Protein AF-E1X2Q4-F1 (afdb_monomer_lite)

Secondary structure (DSSP, 8-state):
-HHHHHHHHHHHTS--HHHHHHHHHHHHHHHHHHHS-SSSHHHHHHHHHHHHHHHHHHHHHHHHHHHHHHHHHHHHHHHHTT-SS-------TT-------S------S----

Radius of gyration: 21.1 Å; chains: 1; bounding box: 44×22×61 Å

Organism: Halobacteriovorax marinus (strain ATCC BAA-682 / DSM 15412 / SJ) (NCBI:txid862908)

Sequence (113 aa):
MASEFLEKYQDGTKVQWHNAALGTIGTSMIISSFFVNSSGSNKKTLLIGGITSIIVNFLMARTFEASNERHLNRAILEYNKRNLPQIEFNQTGLGNKKSNSYKTVYLEKKWSF

Foldseek 3Di:
DLQVLVVLLVVLPPPPVVLVVLLVQLVVLCVVLVVPDDDDPSSVCSPVSSVVSNVVSVVVNVVSNVVSVVSNVVSQVVCQVPDPPRDDDDPDDPDPDPDPDPDPDPDDPDDDD

Structure (mmCIF, N/CA/C/O backbone):
data_AF-E1X2Q4-F1
#
_entry.id   AF-E1X2Q4-F1
#
loop_
_atom_site.group_PDB
_atom_site.id
_atom_site.type_symbol
_atom_site.label_atom_id
_atom_site.label_alt_id
_atom_site.label_comp_id
_atom_site.label_asym_id
_atom_site.label_entity_id
_atom_site.label_seq_id
_atom_site.pdbx_PDB_ins_code
_atom_site.Cartn_x
_atom_site.Cartn_y
_atom_site.Cartn_z
_atom_site.occupancy
_atom_site.B_iso_or_equiv
_atom_site.auth_seq_id
_atom_site.auth_comp_id
_atom_site.auth_asym_id
_atom_site.auth_atom_id
_atom_site.pdbx_PDB_model_num
ATOM 1 N N . MET A 1 1 ? -22.086 -4.030 9.548 1.00 75.12 1 MET A N 1
ATOM 2 C CA . MET A 1 1 ? -21.771 -4.447 10.952 1.00 75.12 1 MET A CA 1
ATOM 3 C C . MET A 1 1 ? -20.256 -4.344 11.186 1.00 75.12 1 MET A C 1
ATOM 5 O O . MET A 1 1 ? -19.549 -4.117 10.215 1.00 75.12 1 MET A O 1
ATOM 9 N N . ALA A 1 2 ? -19.728 -4.464 12.417 1.00 80.56 2 ALA A N 1
ATOM 10 C CA . ALA A 1 2 ? -18.277 -4.340 12.677 1.00 80.56 2 ALA A CA 1
ATOM 11 C C . ALA A 1 2 ? -17.431 -5.353 11.874 1.00 80.56 2 ALA A C 1
ATOM 13 O O . ALA A 1 2 ? -16.422 -4.980 11.277 1.00 80.56 2 ALA A O 1
ATOM 14 N N . SER A 1 3 ? -17.900 -6.601 11.786 1.00 82.94 3 SER A N 1
ATOM 15 C CA . SER A 1 3 ? -17.298 -7.681 10.992 1.00 82.94 3 SER A CA 1
ATOM 16 C C . SER A 1 3 ? -17.161 -7.338 9.507 1.00 82.94 3 SER A C 1
ATOM 18 O O . SER A 1 3 ? -16.109 -7.557 8.927 1.00 82.94 3 SER A O 1
ATOM 20 N N . GLU A 1 4 ? -18.178 -6.718 8.911 1.00 85.06 4 GLU A N 1
ATOM 21 C CA . GLU A 1 4 ? -18.178 -6.319 7.496 1.00 85.06 4 GLU A CA 1
ATOM 22 C C . GLU A 1 4 ? -17.077 -5.294 7.174 1.00 85.06 4 GLU A C 1
ATOM 24 O O . GLU A 1 4 ? -16.434 -5.349 6.127 1.00 85.06 4 GLU A O 1
ATOM 29 N N . PHE A 1 5 ? -16.838 -4.336 8.074 1.00 83.88 5 PHE A N 1
ATOM 30 C CA . PHE A 1 5 ? -15.750 -3.375 7.898 1.00 83.88 5 PHE A CA 1
ATOM 31 C C . PHE A 1 5 ? -14.379 -4.027 8.090 1.00 83.88 5 PHE A C 1
ATOM 33 O O . PHE A 1 5 ? -13.430 -3.651 7.405 1.00 83.88 5 PHE A O 1
ATOM 40 N N . LEU A 1 6 ? -14.276 -5.014 8.981 1.00 83.25 6 LEU A N 1
ATOM 41 C CA . LEU A 1 6 ? -13.040 -5.764 9.165 1.00 83.25 6 LEU A CA 1
ATOM 42 C C . LEU A 1 6 ? -12.730 -6.649 7.956 1.00 83.25 6 LEU A C 1
ATOM 44 O O . LEU A 1 6 ? -11.589 -6.680 7.511 1.00 83.25 6 LEU A O 1
ATOM 48 N N . GLU A 1 7 ? -13.738 -7.300 7.385 1.00 85.62 7 GLU A N 1
ATOM 49 C CA . GLU A 1 7 ? -13.592 -8.108 6.176 1.00 85.62 7 GLU A CA 1
ATOM 50 C C . GLU A 1 7 ? -13.138 -7.248 4.991 1.00 85.62 7 GLU A C 1
ATOM 52 O O . GLU A 1 7 ? -12.191 -7.613 4.302 1.00 85.62 7 GLU A O 1
ATOM 57 N N . LYS A 1 8 ? -13.718 -6.051 4.810 1.00 84.50 8 LYS A N 1
ATOM 58 C CA . LYS A 1 8 ? -13.254 -5.088 3.793 1.00 84.50 8 LYS A CA 1
ATOM 59 C C . LYS A 1 8 ? -11.803 -4.666 4.013 1.00 84.50 8 LYS A C 1
ATOM 61 O O . LYS A 1 8 ? -11.047 -4.587 3.050 1.00 84.50 8 LYS A O 1
ATOM 66 N N . TYR A 1 9 ? -11.406 -4.433 5.267 1.00 83.75 9 TYR A N 1
ATOM 67 C CA . TYR A 1 9 ? -10.011 -4.148 5.597 1.00 83.75 9 TYR A CA 1
ATOM 68 C C . TYR A 1 9 ? -9.089 -5.311 5.212 1.00 83.75 9 TYR A C 1
ATOM 70 O O . TYR A 1 9 ? -8.083 -5.110 4.530 1.00 83.75 9 TYR A O 1
ATOM 78 N N . GLN A 1 10 ? -9.450 -6.529 5.614 1.00 83.38 10 GLN A N 1
ATOM 79 C CA . GLN A 1 10 ? -8.680 -7.736 5.331 1.00 83.38 10 GLN A CA 1
ATOM 80 C C . GLN A 1 10 ? -8.574 -8.007 3.829 1.00 83.38 10 GLN A C 1
ATOM 82 O O . GLN A 1 10 ? -7.488 -8.315 3.339 1.00 83.38 10 GLN A O 1
ATOM 87 N N . ASP A 1 11 ? -9.668 -7.848 3.088 1.00 83.94 11 ASP A N 1
ATOM 88 C CA . ASP A 1 11 ? -9.694 -8.014 1.638 1.00 83.94 11 ASP A CA 1
ATOM 89 C C . ASP A 1 11 ? -8.819 -6.968 0.938 1.00 83.94 11 ASP A C 1
ATOM 91 O O . ASP A 1 11 ? -7.979 -7.316 0.110 1.00 83.94 11 ASP A O 1
ATOM 95 N N . GLY A 1 12 ? -8.892 -5.708 1.375 1.00 76.94 12 GLY A N 1
ATOM 96 C CA . GLY A 1 12 ? -8.023 -4.637 0.891 1.00 76.94 12 GLY A CA 1
ATOM 97 C C . GLY A 1 12 ? -6.535 -4.836 1.215 1.00 76.94 12 GLY A C 1
ATOM 98 O O . GLY A 1 12 ? -5.688 -4.297 0.506 1.00 76.94 12 GLY A O 1
ATOM 99 N N . THR A 1 13 ? -6.199 -5.625 2.246 1.00 73.81 13 THR A N 1
ATOM 100 C CA . THR A 1 13 ? -4.812 -6.014 2.569 1.00 73.81 13 THR A CA 1
ATOM 101 C C . THR A 1 13 ? -4.313 -7.256 1.829 1.00 73.81 13 THR A C 1
ATOM 103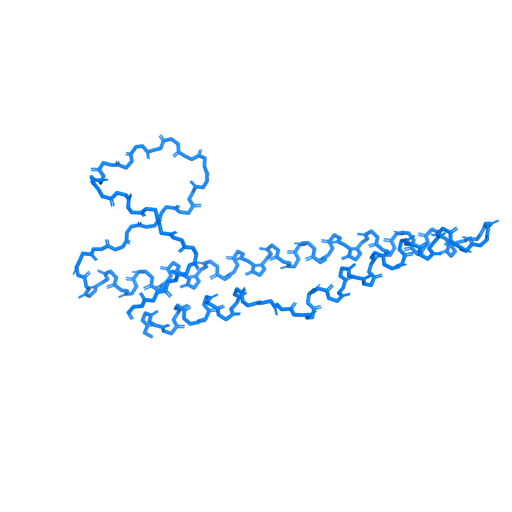 O O . THR A 1 13 ? -3.120 -7.560 1.907 1.00 73.81 13 THR A O 1
ATOM 106 N N . LYS A 1 14 ? -5.177 -7.985 1.109 1.00 77.06 14 LYS A N 1
ATOM 107 C CA . LYS A 1 14 ? -4.724 -9.103 0.272 1.00 77.06 14 LYS A CA 1
ATOM 108 C C . LYS A 1 14 ? -3.838 -8.576 -0.855 1.00 77.06 14 LYS A C 1
ATOM 110 O O . LYS A 1 14 ? -3.989 -7.449 -1.323 1.00 77.06 14 LYS A O 1
ATOM 115 N N . VAL A 1 15 ? -2.900 -9.414 -1.298 1.00 66.25 15 VAL A N 1
ATOM 116 C CA . VAL A 1 15 ? -1.991 -9.083 -2.401 1.00 66.25 15 VAL A CA 1
ATOM 117 C C . VAL A 1 15 ? -2.813 -8.820 -3.664 1.00 66.25 15 VAL A C 1
ATOM 119 O O . VAL A 1 15 ? -3.316 -9.743 -4.302 1.00 66.25 15 VAL A O 1
ATOM 122 N N . GLN A 1 16 ? -2.950 -7.547 -4.028 1.00 68.19 16 GLN A N 1
ATOM 123 C CA . GLN A 1 16 ? -3.597 -7.133 -5.266 1.00 68.19 16 GLN A CA 1
ATOM 124 C C . GLN A 1 16 ? -2.597 -7.278 -6.417 1.00 68.19 16 GLN A C 1
ATOM 126 O O . GLN A 1 16 ? -1.805 -6.379 -6.705 1.00 68.19 16 GLN A O 1
ATOM 131 N N . TRP A 1 17 ? -2.617 -8.443 -7.066 1.00 63.06 17 TRP A N 1
ATOM 132 C CA . TRP A 1 17 ? -1.700 -8.811 -8.152 1.00 63.06 17 TRP A CA 1
ATOM 133 C C . TRP A 1 17 ? -1.675 -7.801 -9.310 1.00 63.06 17 TRP A C 1
ATOM 135 O O . TRP A 1 17 ? -0.632 -7.611 -9.933 1.00 63.06 17 TRP A O 1
ATOM 145 N N . HIS A 1 18 ? -2.780 -7.093 -9.563 1.00 62.22 18 HIS A N 1
ATOM 146 C CA . HIS A 1 18 ? -2.838 -6.049 -10.591 1.00 62.22 18 HIS A CA 1
ATOM 147 C C . HIS A 1 18 ? -1.955 -4.829 -10.270 1.00 62.22 18 HIS A C 1
ATOM 149 O O . HIS A 1 18 ? -1.398 -4.230 -11.186 1.00 62.22 18 HIS A O 1
ATOM 155 N N . ASN A 1 19 ? -1.756 -4.490 -8.990 1.00 62.28 19 ASN A N 1
ATOM 156 C CA . ASN A 1 19 ? -0.846 -3.411 -8.584 1.00 62.28 19 ASN A CA 1
ATOM 157 C C . ASN A 1 19 ? 0.617 -3.879 -8.676 1.00 62.28 19 ASN A C 1
ATOM 159 O O . ASN A 1 19 ? 1.489 -3.150 -9.142 1.00 62.28 19 ASN A O 1
ATOM 163 N N . ALA A 1 20 ? 0.891 -5.142 -8.334 1.00 66.25 20 ALA A N 1
ATOM 164 C CA . ALA A 1 20 ? 2.227 -5.720 -8.492 1.00 66.25 20 ALA A CA 1
ATOM 165 C C . ALA A 1 20 ? 2.689 -5.740 -9.965 1.00 66.25 20 ALA A C 1
ATOM 167 O O . ALA A 1 20 ? 3.854 -5.456 -10.248 1.00 66.25 20 ALA A O 1
ATOM 168 N N . ALA A 1 21 ? 1.768 -5.991 -10.904 1.00 72.00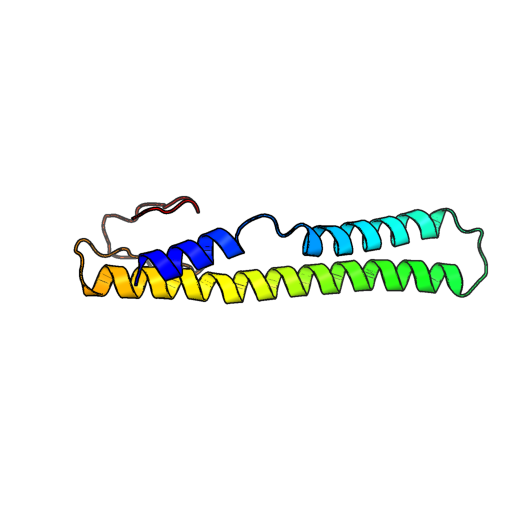 21 ALA A N 1
ATOM 169 C CA . ALA A 1 21 ? 2.066 -6.062 -12.333 1.00 72.00 21 ALA A CA 1
ATOM 170 C C . ALA A 1 21 ? 2.644 -4.752 -12.904 1.00 72.00 21 ALA A C 1
ATOM 172 O O . ALA A 1 21 ? 3.594 -4.797 -13.686 1.00 72.00 21 ALA A O 1
ATOM 173 N N . LEU A 1 22 ? 2.137 -3.583 -12.490 1.00 77.38 22 LEU A N 1
ATOM 174 C CA . LEU A 1 22 ? 2.607 -2.284 -12.996 1.00 77.38 22 LEU A CA 1
ATOM 175 C C . LEU A 1 22 ? 4.059 -1.990 -12.574 1.00 77.38 22 LEU A C 1
ATOM 177 O O . LEU A 1 22 ? 4.861 -1.480 -13.363 1.00 77.38 22 LEU A O 1
ATOM 181 N N . GLY A 1 23 ? 4.407 -2.365 -11.338 1.00 76.38 23 GLY A N 1
ATOM 182 C CA . GLY A 1 23 ? 5.770 -2.287 -10.817 1.00 76.38 23 GLY A CA 1
ATOM 183 C C . GLY A 1 23 ? 6.728 -3.196 -11.586 1.00 76.38 23 GLY A C 1
ATOM 184 O O . GLY A 1 23 ? 7.775 -2.735 -12.035 1.00 76.38 23 GLY A O 1
ATOM 185 N N . THR A 1 24 ? 6.343 -4.455 -11.822 1.00 82.94 24 THR A N 1
ATOM 186 C CA . THR A 1 24 ? 7.148 -5.411 -12.601 1.00 82.94 24 THR A CA 1
ATOM 187 C C . THR A 1 24 ? 7.359 -4.946 -14.042 1.00 82.94 24 THR A C 1
ATOM 189 O O . THR A 1 24 ? 8.481 -5.012 -14.546 1.00 82.94 24 THR A O 1
ATOM 192 N N . ILE A 1 25 ? 6.315 -4.423 -14.692 1.00 84.44 25 ILE A N 1
ATOM 193 C CA . ILE A 1 25 ? 6.409 -3.848 -16.041 1.00 84.44 25 ILE A CA 1
ATOM 194 C C . ILE A 1 25 ? 7.366 -2.650 -16.044 1.00 84.44 25 ILE A C 1
ATOM 196 O O . ILE A 1 25 ? 8.259 -2.584 -16.886 1.00 84.44 25 ILE A O 1
ATOM 200 N N . GLY A 1 26 ? 7.241 -1.738 -15.074 1.00 80.19 26 GLY A N 1
ATOM 201 C CA . GLY A 1 26 ? 8.124 -0.575 -14.952 1.00 80.19 26 GLY A CA 1
ATOM 202 C C . GLY A 1 26 ? 9.594 -0.959 -14.760 1.00 80.19 26 GLY A C 1
ATOM 203 O O . GLY A 1 26 ? 10.473 -0.431 -15.442 1.00 80.19 26 GLY A O 1
ATOM 204 N N . THR A 1 27 ? 9.875 -1.934 -13.892 1.00 83.25 27 THR A N 1
ATOM 205 C CA . THR A 1 27 ? 11.234 -2.458 -13.691 1.00 83.25 27 THR A CA 1
ATOM 206 C C . THR A 1 27 ? 11.766 -3.155 -14.945 1.00 83.25 27 THR A C 1
ATOM 208 O O . THR A 1 27 ? 12.921 -2.941 -15.310 1.00 83.25 27 THR A O 1
ATOM 211 N N . SER A 1 28 ? 10.933 -3.928 -15.650 1.00 85.06 28 SER A N 1
ATOM 212 C CA . SER A 1 28 ? 11.305 -4.548 -16.928 1.00 85.06 28 SER A CA 1
ATOM 213 C C . SER A 1 28 ? 11.651 -3.499 -17.989 1.00 85.06 28 SER A C 1
ATOM 215 O O . SER A 1 28 ? 12.664 -3.636 -18.672 1.00 85.06 28 SER A O 1
ATOM 217 N N . MET A 1 29 ? 10.894 -2.400 -18.067 1.00 85.69 29 MET A N 1
ATOM 218 C CA . MET A 1 29 ? 11.202 -1.276 -18.955 1.00 85.69 29 MET A CA 1
ATOM 219 C C . MET A 1 29 ? 12.563 -0.650 -18.629 1.00 85.69 29 MET A C 1
ATOM 221 O O . MET A 1 29 ? 13.370 -0.460 -19.540 1.00 85.69 29 MET A O 1
ATOM 225 N N . ILE A 1 30 ? 12.870 -0.415 -17.348 1.00 85.62 30 ILE A N 1
ATOM 226 C CA . ILE A 1 30 ? 14.182 0.101 -16.921 1.00 85.62 30 ILE A CA 1
ATOM 227 C C . ILE A 1 30 ? 15.298 -0.864 -17.329 1.00 85.62 30 ILE A C 1
ATOM 229 O O . ILE A 1 30 ? 16.271 -0.433 -17.943 1.00 85.62 30 ILE A O 1
ATOM 233 N N . ILE A 1 31 ? 15.149 -2.162 -17.055 1.00 86.06 31 ILE A N 1
ATOM 234 C CA . ILE A 1 31 ? 16.154 -3.170 -17.421 1.00 86.06 31 ILE A CA 1
ATOM 235 C C . ILE A 1 31 ? 16.340 -3.216 -18.944 1.00 86.06 31 ILE A C 1
ATOM 237 O O . ILE A 1 31 ? 17.466 -3.139 -19.430 1.00 86.06 31 ILE A O 1
ATOM 241 N N . SER A 1 32 ? 15.246 -3.265 -19.710 1.00 83.38 32 SER A N 1
ATOM 242 C CA . SER A 1 32 ? 15.283 -3.304 -21.177 1.00 83.38 32 SER A CA 1
ATOM 243 C C . SER A 1 32 ? 15.946 -2.062 -21.783 1.00 83.38 32 SER A C 1
ATOM 245 O O . SER A 1 32 ? 16.623 -2.162 -22.805 1.00 83.38 32 SER A O 1
ATOM 247 N N . SER A 1 33 ? 15.849 -0.905 -21.116 1.00 78.19 33 SER A N 1
ATOM 248 C CA . SER A 1 33 ? 16.479 0.341 -21.565 1.00 78.19 33 SER A CA 1
ATOM 249 C C . SER A 1 33 ? 18.013 0.274 -21.611 1.00 78.19 33 SER A C 1
ATOM 251 O O . SER A 1 33 ? 18.626 1.033 -22.366 1.00 78.19 33 SER A O 1
ATOM 253 N N . PHE A 1 34 ? 18.641 -0.638 -20.854 1.00 83.25 34 PHE A N 1
ATOM 254 C CA . PHE A 1 34 ? 20.093 -0.856 -20.885 1.00 83.25 34 PHE A CA 1
ATOM 255 C C . PHE A 1 34 ? 20.550 -1.732 -22.059 1.00 83.25 34 PHE A C 1
ATOM 257 O O . PHE A 1 34 ? 21.709 -1.647 -22.453 1.00 83.25 34 PHE A O 1
ATOM 264 N N . PHE A 1 35 ? 19.648 -2.529 -22.639 1.00 84.19 35 PHE A N 1
ATOM 265 C CA . PHE A 1 35 ? 19.937 -3.417 -23.771 1.00 84.19 35 PHE A CA 1
ATOM 266 C C . PHE A 1 35 ? 19.622 -2.787 -25.138 1.00 84.19 35 PHE A C 1
ATOM 268 O O . PHE A 1 35 ? 20.047 -3.302 -26.171 1.00 84.19 35 PHE A O 1
ATOM 275 N N . VAL A 1 36 ? 18.907 -1.658 -25.171 1.00 78.75 36 VAL A N 1
ATOM 276 C CA . VAL A 1 36 ? 18.650 -0.894 -26.402 1.00 78.75 36 VAL A CA 1
ATOM 277 C C . VAL A 1 36 ? 19.900 -0.084 -26.784 1.00 78.75 36 VAL A C 1
ATOM 279 O O . VAL A 1 36 ? 20.300 0.830 -26.059 1.00 78.75 36 VAL A O 1
ATOM 282 N N . ASN A 1 37 ? 20.514 -0.410 -27.932 1.00 66.06 37 ASN A N 1
ATOM 283 C CA . ASN A 1 37 ? 21.730 0.248 -28.431 1.00 66.06 37 ASN A CA 1
ATOM 284 C C . ASN A 1 37 ? 21.508 1.757 -28.690 1.00 66.06 37 ASN A C 1
ATOM 286 O O . ASN A 1 37 ? 20.456 2.193 -29.162 1.00 66.06 37 ASN A O 1
ATOM 290 N N . SER A 1 38 ? 22.497 2.564 -28.304 1.00 65.69 38 SER A N 1
ATOM 291 C CA . SER A 1 38 ? 22.364 3.975 -27.939 1.00 65.69 38 SER A CA 1
ATOM 292 C C . SER A 1 38 ? 22.408 4.956 -29.116 1.00 65.69 38 SER A C 1
ATOM 294 O O . SER A 1 38 ? 23.444 5.078 -29.76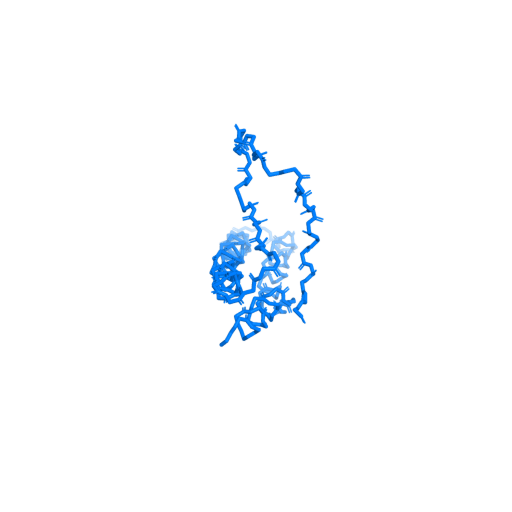0 1.00 65.69 38 SER A O 1
ATOM 296 N N . SER A 1 39 ? 21.327 5.730 -29.299 1.00 56.12 39 SER A N 1
ATOM 297 C CA . SER A 1 39 ? 21.369 7.172 -29.660 1.00 56.12 39 SER A CA 1
ATOM 298 C C . SER A 1 39 ? 19.982 7.849 -29.683 1.00 56.12 39 SER A C 1
ATOM 300 O O . SER A 1 39 ? 19.874 9.068 -29.760 1.00 56.12 39 SER A O 1
ATOM 302 N N . GLY A 1 40 ? 18.891 7.080 -29.617 1.00 64.81 40 GLY A N 1
ATOM 303 C CA . GLY A 1 40 ? 17.542 7.592 -29.876 1.00 64.81 40 GLY A CA 1
ATOM 304 C C . GLY A 1 40 ? 16.691 7.898 -28.642 1.00 64.81 40 GLY A C 1
ATOM 305 O O . GLY A 1 40 ? 16.839 7.278 -27.585 1.00 64.81 40 GLY A O 1
ATOM 306 N N . SER A 1 41 ? 15.724 8.802 -28.851 1.00 73.19 41 SER A N 1
ATOM 307 C CA . SER A 1 41 ? 14.554 9.112 -28.006 1.00 73.19 41 SER A CA 1
ATOM 308 C C . SER A 1 41 ? 14.014 7.904 -27.214 1.00 73.19 41 SER A C 1
ATOM 310 O O . SER A 1 41 ? 13.720 8.009 -26.026 1.00 73.19 41 SER A O 1
ATOM 312 N N . ASN A 1 42 ? 14.018 6.718 -27.827 1.00 75.62 42 ASN A N 1
ATOM 313 C CA . ASN A 1 42 ? 13.504 5.458 -27.285 1.00 75.62 42 ASN A CA 1
ATOM 314 C C . ASN A 1 42 ? 14.136 5.025 -25.948 1.00 75.62 42 ASN A C 1
ATOM 316 O O . ASN A 1 42 ? 13.416 4.551 -25.071 1.00 75.62 42 ASN A O 1
ATOM 320 N N . LYS A 1 43 ? 15.450 5.220 -25.744 1.00 80.38 43 LYS A N 1
ATOM 321 C CA . LYS A 1 43 ? 16.100 4.900 -24.456 1.00 80.38 43 LYS A CA 1
ATOM 322 C C . LYS A 1 43 ? 15.571 5.796 -23.336 1.00 80.38 43 LYS A C 1
ATOM 324 O O . LYS A 1 43 ? 15.265 5.314 -22.248 1.00 80.38 43 LYS A O 1
ATOM 329 N N . LYS A 1 44 ? 15.442 7.100 -23.612 1.00 82.38 44 LYS A N 1
ATOM 330 C CA . LYS A 1 44 ? 14.894 8.073 -22.655 1.00 82.38 44 LYS A CA 1
ATOM 331 C C . LYS A 1 44 ? 13.427 7.771 -22.359 1.00 82.38 44 LYS A C 1
ATOM 333 O O . LYS A 1 44 ? 13.052 7.772 -21.194 1.00 82.38 44 LYS A O 1
ATOM 338 N N . THR A 1 45 ? 12.630 7.443 -23.374 1.00 85.31 45 THR A N 1
ATOM 339 C CA . THR A 1 45 ? 11.216 7.083 -23.203 1.00 85.31 45 THR A CA 1
ATOM 340 C C . THR A 1 45 ? 11.029 5.833 -22.344 1.00 85.31 45 THR A C 1
ATOM 342 O O . THR A 1 45 ? 10.198 5.856 -21.443 1.00 85.31 45 THR A O 1
ATOM 345 N N . LEU A 1 46 ? 11.815 4.769 -22.554 1.00 83.38 46 LEU A N 1
ATOM 346 C CA . LEU A 1 46 ? 11.741 3.551 -21.731 1.00 83.38 46 LEU A CA 1
ATOM 347 C C . LEU A 1 46 ? 12.138 3.809 -20.274 1.00 83.38 46 LEU A C 1
ATOM 349 O O . LEU A 1 46 ? 11.477 3.327 -19.357 1.00 83.38 46 LEU A O 1
ATOM 353 N N . LEU A 1 47 ? 13.195 4.594 -20.055 1.00 85.81 47 LEU A N 1
ATOM 354 C CA . LEU A 1 47 ? 13.690 4.900 -18.715 1.00 85.81 47 LEU A CA 1
ATOM 355 C C . LEU A 1 47 ? 12.720 5.813 -17.949 1.00 85.81 47 LEU A C 1
ATOM 357 O O . LEU A 1 47 ? 12.387 5.525 -16.802 1.00 85.81 47 LEU A O 1
ATOM 361 N N . ILE A 1 48 ? 12.208 6.865 -18.596 1.00 87.81 48 ILE A N 1
ATOM 362 C CA . ILE A 1 48 ? 11.187 7.753 -18.021 1.00 87.81 48 ILE A CA 1
ATOM 363 C C . ILE A 1 48 ? 9.895 6.973 -17.765 1.00 87.81 48 ILE A C 1
ATOM 365 O O . ILE A 1 48 ? 9.376 7.021 -16.657 1.00 87.81 48 ILE A O 1
ATOM 369 N N . GLY A 1 49 ? 9.412 6.203 -18.745 1.00 86.00 49 GLY A N 1
ATOM 370 C CA . GLY A 1 49 ? 8.204 5.390 -18.604 1.00 86.00 49 GLY A CA 1
ATOM 371 C C . GLY A 1 49 ? 8.308 4.378 -17.462 1.00 86.00 49 GLY A C 1
ATOM 372 O O . GLY A 1 49 ? 7.389 4.266 -16.651 1.00 86.00 49 GLY A O 1
ATOM 373 N N . GLY A 1 50 ? 9.455 3.708 -17.334 1.00 86.19 50 GLY A N 1
ATOM 374 C CA . GLY A 1 50 ? 9.720 2.779 -16.241 1.00 86.19 50 GLY A CA 1
ATOM 375 C C . GLY A 1 50 ? 9.731 3.451 -14.864 1.00 86.19 50 GLY A C 1
ATOM 376 O O . GLY A 1 50 ? 9.058 2.976 -13.949 1.00 86.19 50 GLY A O 1
ATOM 377 N N . ILE A 1 51 ? 10.423 4.590 -14.717 1.00 88.12 51 ILE A N 1
ATOM 378 C CA . ILE A 1 51 ? 10.458 5.357 -13.458 1.00 88.12 51 ILE A CA 1
ATOM 379 C C . ILE A 1 51 ? 9.065 5.884 -13.098 1.00 88.12 51 ILE A C 1
ATOM 381 O O . ILE A 1 51 ? 8.619 5.720 -11.962 1.00 88.12 51 ILE A O 1
ATOM 385 N N . THR A 1 52 ? 8.350 6.485 -14.052 1.00 90.12 52 THR A N 1
ATOM 386 C CA . THR A 1 52 ? 6.993 6.998 -13.828 1.00 90.12 52 THR A CA 1
ATOM 387 C C . THR A 1 52 ? 6.040 5.879 -13.416 1.00 90.12 52 THR A C 1
ATOM 389 O O . THR A 1 52 ? 5.273 6.069 -12.475 1.00 90.12 52 THR A O 1
ATOM 392 N N . SER A 1 53 ? 6.124 4.699 -14.039 1.00 87.06 53 SER A N 1
ATOM 393 C CA . SER A 1 53 ? 5.314 3.535 -13.654 1.00 87.06 53 SER A CA 1
ATOM 394 C C . SER A 1 53 ? 5.549 3.127 -12.196 1.00 87.06 53 SER A C 1
ATOM 396 O O . SER A 1 53 ? 4.596 2.904 -11.451 1.00 87.06 53 SER A O 1
ATOM 398 N N . ILE A 1 54 ? 6.810 3.101 -11.747 1.00 86.88 54 ILE A N 1
ATOM 399 C CA . ILE A 1 54 ? 7.152 2.787 -10.350 1.00 86.88 54 ILE A CA 1
ATOM 400 C C . ILE A 1 54 ? 6.550 3.821 -9.391 1.00 86.88 54 ILE A C 1
ATOM 402 O O . ILE A 1 54 ? 5.966 3.442 -8.375 1.00 86.88 54 ILE A O 1
ATOM 406 N N . ILE A 1 55 ? 6.651 5.114 -9.717 1.00 89.38 55 ILE A N 1
ATOM 407 C CA . ILE A 1 55 ? 6.097 6.194 -8.886 1.00 89.38 55 ILE A CA 1
ATOM 408 C C . ILE A 1 55 ? 4.571 6.091 -8.805 1.00 89.38 55 ILE A C 1
ATOM 410 O O . ILE A 1 55 ? 4.010 6.161 -7.713 1.00 89.38 55 ILE A O 1
ATOM 414 N N . VAL A 1 56 ? 3.892 5.896 -9.939 1.00 88.38 56 VAL A N 1
ATOM 415 C CA . VAL A 1 56 ? 2.429 5.746 -9.980 1.00 88.38 56 VAL A CA 1
ATOM 416 C C . VAL A 1 56 ? 1.993 4.526 -9.176 1.00 88.38 56 VAL A C 1
ATOM 418 O O . VAL A 1 56 ? 1.075 4.636 -8.364 1.00 88.38 56 VAL A O 1
ATOM 421 N N . ASN A 1 57 ? 2.682 3.394 -9.332 1.00 85.50 57 ASN A N 1
ATOM 422 C CA . ASN A 1 57 ? 2.406 2.193 -8.553 1.00 85.50 57 ASN A CA 1
ATOM 423 C C . ASN A 1 57 ? 2.560 2.441 -7.042 1.00 85.50 57 ASN A C 1
ATOM 425 O O . ASN A 1 57 ? 1.687 2.075 -6.257 1.00 85.50 57 ASN A O 1
ATOM 429 N N . PHE A 1 58 ? 3.638 3.116 -6.629 1.00 85.06 58 PHE A N 1
ATOM 430 C CA . PHE A 1 58 ? 3.865 3.473 -5.228 1.00 85.06 58 PHE A CA 1
ATOM 431 C C . PHE A 1 58 ? 2.750 4.366 -4.669 1.00 85.06 58 PHE A C 1
ATOM 433 O O . PHE A 1 58 ? 2.240 4.113 -3.576 1.00 85.06 58 PHE A O 1
ATOM 440 N N . LEU A 1 59 ? 2.351 5.397 -5.418 1.00 87.44 59 LEU A N 1
ATOM 441 C CA . LEU A 1 59 ? 1.293 6.312 -5.000 1.00 87.44 59 LEU A CA 1
ATOM 442 C C . LEU A 1 59 ? -0.056 5.601 -4.901 1.00 87.44 59 LEU A C 1
ATOM 444 O O . LEU A 1 59 ? -0.730 5.746 -3.885 1.00 87.44 59 LEU A O 1
ATOM 448 N N . MET A 1 60 ? -0.420 4.785 -5.893 1.00 83.56 60 MET A N 1
ATOM 449 C CA . MET A 1 60 ? -1.640 3.978 -5.840 1.00 83.56 60 MET A CA 1
ATOM 450 C C . MET A 1 60 ? -1.644 3.055 -4.624 1.00 83.56 60 MET A C 1
ATOM 452 O O . MET A 1 60 ? -2.617 3.051 -3.874 1.00 83.56 60 MET A O 1
ATOM 456 N N . ALA A 1 61 ? -0.549 2.330 -4.379 1.00 82.19 61 ALA A N 1
ATOM 457 C CA . ALA A 1 61 ? -0.427 1.458 -3.216 1.00 82.19 61 ALA A CA 1
ATOM 458 C C . ALA A 1 61 ? -0.640 2.229 -1.902 1.00 82.19 61 ALA A C 1
ATOM 460 O O . ALA A 1 61 ? -1.411 1.791 -1.049 1.00 82.19 61 ALA A O 1
ATOM 461 N N . ARG A 1 62 ? -0.035 3.417 -1.765 1.00 82.88 62 ARG A N 1
ATOM 462 C CA . ARG A 1 62 ? -0.232 4.288 -0.597 1.00 82.88 62 ARG A CA 1
ATOM 463 C C . ARG A 1 62 ? -1.657 4.812 -0.467 1.00 82.88 62 ARG A C 1
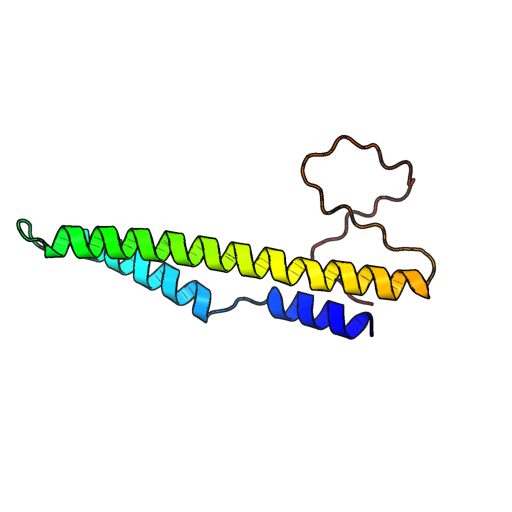ATOM 465 O O . ARG A 1 62 ? -2.192 4.843 0.639 1.00 82.88 62 ARG A O 1
ATOM 472 N N . THR A 1 63 ? -2.286 5.217 -1.566 1.00 84.75 63 THR A N 1
ATOM 473 C CA . THR A 1 63 ? -3.678 5.681 -1.558 1.00 84.75 63 THR A CA 1
ATOM 474 C C . THR A 1 63 ? -4.636 4.559 -1.163 1.00 84.75 63 THR A C 1
ATOM 476 O O . THR A 1 63 ? -5.535 4.787 -0.351 1.00 84.75 63 THR A O 1
ATOM 479 N N . PHE A 1 64 ? -4.435 3.347 -1.684 1.00 83.44 64 PHE A N 1
ATOM 480 C CA . PHE A 1 64 ? -5.244 2.190 -1.313 1.00 83.44 64 PHE A CA 1
ATOM 481 C C . PHE A 1 64 ? -5.048 1.807 0.151 1.00 83.44 64 PHE A C 1
ATOM 483 O O . PHE A 1 64 ? -6.045 1.613 0.840 1.00 83.44 64 PHE A O 1
ATOM 490 N N . GLU A 1 65 ? -3.811 1.777 0.653 1.00 81.94 65 GLU A N 1
ATOM 491 C CA . GLU A 1 65 ? -3.525 1.517 2.070 1.00 81.94 65 GLU A CA 1
ATOM 492 C C . GLU A 1 65 ? -4.248 2.525 2.980 1.00 81.94 65 GLU A C 1
ATOM 494 O O . GLU A 1 65 ? -5.017 2.125 3.853 1.00 81.94 65 GLU A O 1
ATOM 499 N N . ALA A 1 66 ? -4.100 3.828 2.713 1.00 82.38 66 ALA A N 1
ATOM 500 C CA . ALA A 1 66 ? -4.736 4.885 3.503 1.00 82.38 66 ALA A CA 1
ATOM 501 C C . ALA A 1 66 ? -6.275 4.843 3.442 1.00 82.38 66 ALA A C 1
ATOM 503 O O . ALA A 1 66 ? -6.958 5.114 4.432 1.00 82.38 66 ALA A O 1
ATOM 504 N N . SER A 1 67 ? -6.846 4.504 2.281 1.00 82.12 67 SER A N 1
ATOM 505 C CA . SER A 1 67 ? -8.291 4.287 2.153 1.00 82.12 67 SER A CA 1
ATOM 506 C C . SER A 1 67 ? -8.735 3.067 2.962 1.00 82.12 67 SER A C 1
ATOM 508 O O . SER A 1 67 ? -9.742 3.122 3.669 1.00 82.12 67 SER A O 1
ATOM 510 N N . ASN A 1 68 ? -7.953 1.988 2.914 1.00 84.50 68 ASN A N 1
ATOM 511 C CA . ASN A 1 68 ? -8.265 0.734 3.576 1.00 84.50 68 ASN A CA 1
ATOM 512 C C . ASN A 1 68 ? -8.236 0.860 5.108 1.00 84.50 68 ASN A C 1
ATOM 514 O O . ASN A 1 68 ? -9.122 0.346 5.788 1.00 84.50 68 ASN A O 1
ATOM 518 N N . GLU A 1 69 ? -7.299 1.626 5.673 1.00 83.12 69 GLU A N 1
ATOM 519 C CA . GLU A 1 69 ? -7.237 1.902 7.119 1.00 83.12 69 GLU A CA 1
ATOM 520 C C . GLU A 1 69 ? -8.523 2.536 7.680 1.00 83.12 69 GLU A C 1
ATOM 522 O O . GLU A 1 69 ? -8.879 2.318 8.844 1.00 83.12 69 GLU A O 1
ATOM 527 N N . ARG A 1 70 ? -9.293 3.257 6.850 1.00 85.25 70 ARG A N 1
ATOM 528 C CA . ARG A 1 70 ? -10.605 3.793 7.252 1.00 85.25 70 ARG A CA 1
ATOM 529 C C . ARG A 1 70 ? -11.606 2.685 7.569 1.00 85.25 70 ARG A C 1
ATOM 531 O O . ARG A 1 70 ? -12.456 2.883 8.438 1.00 85.25 70 ARG A O 1
ATOM 538 N N . HIS A 1 71 ? -11.524 1.540 6.892 1.00 86.69 71 HIS A N 1
ATOM 539 C CA . HIS A 1 71 ? -12.374 0.387 7.182 1.00 86.69 71 HIS A CA 1
ATOM 540 C C . HIS A 1 71 ? -12.049 -0.204 8.553 1.00 86.69 71 HIS A C 1
ATOM 542 O O . HIS A 1 71 ? -12.966 -0.398 9.347 1.00 86.69 71 HIS A O 1
ATOM 548 N N . LEU A 1 72 ? -10.767 -0.361 8.893 1.00 84.25 72 LEU A N 1
ATOM 549 C CA . LEU A 1 72 ? -10.362 -0.840 10.217 1.00 84.25 72 LEU A CA 1
ATOM 550 C C . LEU A 1 72 ? -10.836 0.098 11.337 1.00 84.25 72 LEU A C 1
ATOM 552 O O . LEU A 1 72 ? -11.436 -0.357 12.310 1.00 84.25 72 LEU A O 1
ATOM 556 N N . ASN A 1 73 ? -10.654 1.412 11.173 1.00 85.25 73 ASN A N 1
ATOM 557 C CA . ASN A 1 73 ? -11.128 2.392 12.155 1.00 85.25 73 ASN A CA 1
ATOM 558 C C . ASN A 1 73 ? -12.644 2.309 12.367 1.00 85.25 73 ASN A C 1
ATOM 560 O O . ASN A 1 73 ? -13.119 2.344 13.501 1.00 85.25 73 ASN A O 1
ATOM 564 N N . ARG A 1 74 ? -13.422 2.147 11.291 1.00 86.31 74 ARG A N 1
ATOM 565 C CA . ARG A 1 74 ? -14.877 1.967 11.399 1.00 86.31 74 ARG A CA 1
ATOM 566 C C . ARG A 1 74 ? -15.257 0.645 12.063 1.00 86.31 74 ARG A C 1
ATOM 568 O O . ARG A 1 74 ? -16.190 0.640 12.860 1.00 86.31 74 ARG A O 1
ATOM 575 N N . ALA A 1 75 ? -14.544 -0.443 11.771 1.00 86.19 75 ALA A N 1
ATOM 576 C CA . ALA A 1 75 ? -14.775 -1.742 12.400 1.00 86.19 75 ALA A CA 1
ATOM 577 C C . ALA A 1 75 ? -14.606 -1.660 13.924 1.00 86.19 75 ALA A C 1
ATOM 579 O O . ALA A 1 75 ? -15.487 -2.087 14.668 1.00 86.19 75 ALA A O 1
ATOM 580 N N . ILE A 1 76 ? -13.514 -1.036 14.375 1.00 84.56 76 ILE A N 1
ATOM 581 C CA . ILE A 1 76 ? -13.210 -0.833 15.796 1.00 84.56 76 ILE A CA 1
ATOM 582 C C . ILE A 1 76 ? -14.269 0.054 16.460 1.00 84.56 76 ILE A C 1
ATOM 584 O O . ILE A 1 76 ? -14.781 -0.293 17.523 1.00 84.56 76 ILE A O 1
ATOM 588 N N . LEU A 1 77 ? -14.652 1.166 15.822 1.00 86.50 77 LEU A N 1
ATOM 589 C CA . LEU A 1 77 ? -15.695 2.053 16.345 1.00 86.50 77 LEU A CA 1
ATOM 590 C C . LEU A 1 77 ? -17.034 1.326 16.523 1.00 86.50 77 LEU A C 1
ATOM 592 O O . LEU A 1 77 ? -17.681 1.488 17.553 1.00 86.50 77 LEU A O 1
ATOM 596 N N . GLU A 1 78 ? -17.459 0.522 15.547 1.00 85.56 78 GLU A N 1
ATOM 597 C CA . GLU A 1 78 ? -18.708 -0.244 15.644 1.00 85.56 78 GLU A CA 1
ATOM 598 C C . GLU A 1 78 ? -18.647 -1.356 16.699 1.00 85.56 78 GLU A C 1
ATOM 600 O O . GLU A 1 78 ? -19.639 -1.590 17.390 1.00 85.56 78 GLU A O 1
ATOM 605 N N . TYR A 1 79 ? -17.495 -2.010 16.867 1.00 85.81 79 TYR A N 1
ATOM 606 C CA . TYR A 1 79 ? -17.292 -3.004 17.920 1.00 85.81 79 TYR A CA 1
ATOM 607 C C . TYR A 1 79 ? -17.366 -2.364 19.316 1.00 85.81 79 TYR A C 1
ATOM 609 O O . TYR A 1 79 ? -18.144 -2.809 20.164 1.00 85.81 79 TYR A O 1
ATOM 617 N N . ASN A 1 80 ? -16.628 -1.272 19.535 1.00 85.25 80 ASN A N 1
ATOM 618 C CA . ASN A 1 80 ? -16.533 -0.593 20.833 1.00 85.25 80 ASN A CA 1
ATOM 619 C C . ASN A 1 80 ? -17.857 0.036 21.292 1.00 85.25 80 ASN A C 1
ATOM 621 O O . ASN A 1 80 ? -18.059 0.223 22.488 1.00 85.25 80 ASN A O 1
ATOM 625 N N . LYS A 1 81 ? -18.777 0.353 20.368 1.00 87.38 81 LYS A N 1
ATOM 626 C CA . LYS A 1 81 ? -20.116 0.870 20.709 1.00 87.38 81 LYS A CA 1
ATOM 627 C C . LYS A 1 81 ? -20.963 -0.122 21.508 1.00 87.38 81 LYS A C 1
ATOM 629 O O . LYS A 1 81 ? -21.901 0.304 22.175 1.00 87.38 81 LYS A O 1
ATOM 634 N N . ARG A 1 82 ? -20.713 -1.428 21.368 1.00 83.44 82 ARG A N 1
ATOM 635 C CA . ARG A 1 82 ? -21.611 -2.486 21.866 1.00 83.44 82 ARG A CA 1
ATOM 636 C C . ARG A 1 82 ? -20.919 -3.506 22.763 1.00 83.44 82 ARG A C 1
ATOM 638 O O . ARG A 1 82 ? -21.612 -4.238 23.458 1.00 83.44 82 ARG A O 1
ATOM 645 N N . ASN A 1 83 ? -19.588 -3.546 22.751 1.00 79.06 83 ASN A N 1
ATOM 646 C CA . ASN A 1 83 ? -18.804 -4.550 23.457 1.00 79.06 83 ASN A CA 1
ATOM 647 C C . ASN A 1 83 ? -17.784 -3.895 24.396 1.00 79.06 83 ASN A C 1
ATOM 649 O O . ASN A 1 83 ? -17.141 -2.901 24.054 1.00 79.06 83 ASN A O 1
ATOM 653 N N . LEU A 1 84 ? -17.620 -4.496 25.574 1.00 79.38 84 LEU A N 1
ATOM 654 C CA . LEU A 1 84 ? -16.507 -4.261 26.490 1.00 79.38 84 LEU A CA 1
ATOM 655 C C . LEU A 1 84 ? -15.696 -5.565 26.599 1.00 79.38 84 LEU A C 1
ATOM 657 O O . LEU A 1 84 ? -16.302 -6.637 26.603 1.00 79.38 84 LEU A O 1
ATOM 661 N N . PRO A 1 85 ? -14.358 -5.508 26.727 1.00 79.69 85 PRO A N 1
ATOM 662 C CA . PRO A 1 85 ? -13.521 -4.307 26.772 1.00 79.69 85 PRO A CA 1
ATOM 663 C C . PRO A 1 85 ? -13.368 -3.630 25.401 1.00 79.69 85 PRO A C 1
ATOM 665 O O . PRO A 1 85 ? -13.471 -4.274 24.358 1.00 79.69 85 PRO A O 1
ATOM 668 N N . GLN A 1 86 ? -13.113 -2.320 25.419 1.00 79.25 86 GLN A N 1
ATOM 669 C CA . GLN A 1 86 ? -12.893 -1.543 24.200 1.00 79.25 86 GLN A CA 1
ATOM 670 C C . GLN A 1 86 ? -11.525 -1.862 23.588 1.00 79.25 86 GLN A C 1
ATOM 672 O O . GLN A 1 86 ? -10.529 -2.016 24.294 1.00 79.25 86 GLN A O 1
ATOM 677 N N . ILE A 1 87 ? -11.481 -1.926 22.261 1.00 78.88 87 ILE A N 1
ATOM 678 C CA . ILE A 1 87 ? -10.255 -2.023 21.478 1.00 78.88 87 ILE A CA 1
ATOM 679 C C . ILE A 1 87 ? -9.711 -0.606 21.280 1.00 78.88 87 ILE A C 1
ATOM 681 O O . ILE A 1 87 ? -10.303 0.197 20.558 1.00 78.88 87 ILE A O 1
ATOM 685 N N . GLU A 1 88 ? -8.574 -0.299 21.898 1.00 73.56 88 GLU A N 1
ATOM 686 C CA . GLU A 1 88 ? -7.817 0.926 21.633 1.00 73.56 88 GLU A CA 1
ATOM 687 C C . GLU A 1 88 ? -6.671 0.615 20.665 1.00 73.56 88 GLU A C 1
ATOM 689 O O . GLU A 1 88 ? -5.756 -0.139 20.993 1.00 73.56 88 GLU A O 1
ATOM 694 N N . PHE A 1 89 ? -6.713 1.191 19.460 1.00 68.44 89 PHE A N 1
ATOM 695 C CA . PHE A 1 89 ? -5.663 1.019 18.456 1.00 68.44 89 PHE A CA 1
ATOM 696 C C . PHE A 1 89 ? -5.057 2.374 18.092 1.00 68.44 89 PHE A C 1
ATOM 698 O O . PHE A 1 89 ? -5.740 3.260 17.580 1.00 68.44 89 PHE A O 1
ATOM 705 N N . ASN A 1 90 ? -3.764 2.547 18.370 1.00 61.69 90 ASN A N 1
ATOM 706 C CA . ASN A 1 90 ? -3.030 3.760 18.026 1.00 61.69 90 ASN A CA 1
ATOM 707 C C . ASN A 1 90 ? -2.347 3.587 16.660 1.00 61.69 90 ASN A C 1
ATOM 709 O O . ASN A 1 90 ? -1.311 2.937 16.559 1.00 61.69 90 ASN A O 1
ATOM 713 N N . GLN A 1 91 ? -2.920 4.195 15.619 1.00 55.56 91 GLN A N 1
ATOM 714 C CA . GLN A 1 91 ? -2.345 4.238 14.263 1.00 55.56 91 GLN A CA 1
ATOM 715 C C . GLN A 1 91 ? -1.256 5.308 14.096 1.00 55.56 91 GLN A C 1
ATOM 717 O O . GLN A 1 91 ? -0.622 5.399 13.046 1.00 55.56 91 GLN A O 1
ATOM 722 N N . THR A 1 92 ? -1.019 6.134 15.116 1.00 50.12 92 THR A N 1
ATOM 723 C CA . THR A 1 92 ? -0.051 7.229 15.045 1.00 50.12 92 THR A CA 1
ATOM 724 C C . THR A 1 92 ? 1.358 6.695 15.278 1.00 50.12 92 THR A C 1
ATOM 726 O O . THR A 1 92 ? 1.833 6.589 16.410 1.00 50.12 92 THR A O 1
ATOM 729 N N . GLY A 1 93 ? 2.064 6.391 14.190 1.00 55.47 93 GLY A N 1
ATOM 730 C CA . GLY A 1 93 ? 3.522 6.381 14.217 1.00 55.47 93 GLY A CA 1
ATOM 731 C C . GLY A 1 93 ? 4.042 7.732 14.732 1.00 55.47 93 GLY A C 1
ATOM 732 O O . GLY A 1 93 ? 3.606 8.781 14.267 1.00 55.47 93 GLY A O 1
ATOM 733 N N . LEU A 1 94 ? 4.972 7.690 15.694 1.00 45.31 94 LEU A N 1
ATOM 734 C CA . LEU A 1 94 ? 5.773 8.819 16.211 1.00 45.31 94 LEU A CA 1
ATOM 735 C C . LEU A 1 94 ? 5.082 9.876 17.098 1.00 45.31 94 LEU A C 1
ATOM 737 O O . LEU A 1 94 ? 5.554 11.006 17.201 1.00 45.31 94 LEU A O 1
ATOM 741 N N . GLY A 1 95 ? 4.033 9.519 17.838 1.00 41.31 95 GLY A N 1
ATOM 742 C CA . GLY A 1 95 ? 3.506 10.377 18.904 1.00 41.31 95 GLY A CA 1
ATOM 743 C C . GLY A 1 95 ? 3.877 9.872 20.294 1.00 41.31 95 GLY A C 1
ATOM 744 O O . GLY A 1 95 ? 3.271 8.915 20.761 1.00 41.31 95 GLY A O 1
ATOM 745 N N . ASN A 1 96 ? 4.799 10.548 20.987 1.00 44.59 96 ASN A N 1
ATOM 746 C CA . ASN A 1 96 ? 5.090 10.403 22.425 1.00 44.59 96 ASN A CA 1
ATOM 747 C C . ASN A 1 96 ? 3.881 10.816 23.301 1.00 44.59 96 ASN A C 1
ATOM 749 O O . ASN A 1 96 ? 3.963 11.716 24.134 1.00 44.59 96 ASN A O 1
ATOM 753 N N . LYS A 1 97 ? 2.718 10.191 23.118 1.00 49.12 97 LYS A N 1
ATOM 754 C CA . LYS A 1 97 ? 1.610 10.284 24.066 1.00 49.12 97 LYS A CA 1
ATOM 755 C C . LYS A 1 97 ? 1.571 8.976 24.830 1.00 49.12 97 LYS A C 1
ATOM 757 O O . LYS A 1 97 ? 1.133 7.958 24.303 1.00 49.12 97 LYS A O 1
ATOM 762 N N . LYS A 1 98 ? 2.079 9.013 26.065 1.00 45.34 98 LYS A N 1
ATOM 763 C CA . LYS A 1 98 ? 1.912 7.931 27.037 1.00 45.34 98 LYS A CA 1
ATOM 764 C C . LYS A 1 98 ? 0.415 7.641 27.149 1.00 45.34 98 LYS A C 1
ATOM 766 O O . LYS A 1 98 ? -0.320 8.431 27.737 1.00 45.34 98 LYS A O 1
ATOM 771 N N . SER A 1 99 ? -0.030 6.546 26.537 1.00 47.59 99 SER A N 1
ATOM 772 C CA . SER A 1 99 ? -1.347 5.993 26.824 1.00 47.59 99 SER A CA 1
ATOM 773 C C . SER A 1 99 ? -1.334 5.566 28.288 1.00 47.59 99 SER A C 1
ATOM 775 O O . SER A 1 99 ? -0.466 4.799 28.698 1.00 47.59 99 SER A O 1
ATOM 777 N N . ASN A 1 100 ? -2.259 6.100 29.084 1.00 48.94 100 ASN A N 1
ATOM 778 C CA . ASN A 1 100 ? -2.422 5.736 30.495 1.00 48.94 100 ASN A CA 1
ATOM 779 C C . ASN A 1 100 ? -3.198 4.409 30.65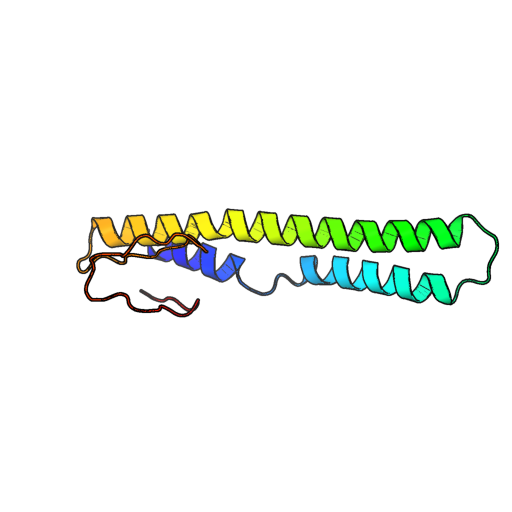6 1.00 48.94 100 ASN A C 1
ATOM 781 O O . ASN A 1 100 ? -3.609 4.054 31.758 1.00 48.94 100 ASN A O 1
ATOM 785 N N . SER A 1 101 ? -3.427 3.689 29.551 1.00 48.81 101 SER A N 1
ATOM 786 C CA . SER A 1 101 ? -4.099 2.397 29.529 1.00 48.81 101 SER A CA 1
ATOM 787 C C . SER A 1 101 ? -3.088 1.290 29.837 1.00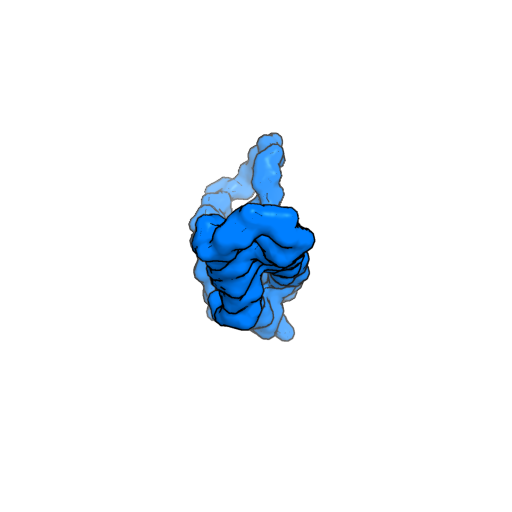 48.81 101 SER A C 1
ATOM 789 O O . SER A 1 101 ? -2.190 0.989 29.056 1.00 48.81 101 SER A O 1
ATOM 791 N N . TYR A 1 102 ? -3.224 0.674 31.008 1.00 46.28 102 TYR A N 1
ATOM 792 C CA . TYR A 1 102 ? -2.352 -0.373 31.567 1.00 46.28 102 TYR A CA 1
ATOM 793 C C . TYR A 1 102 ? -2.436 -1.733 30.837 1.00 46.28 102 TYR A C 1
ATOM 795 O O . TYR A 1 102 ? -1.966 -2.749 31.345 1.00 46.28 102 TYR A O 1
ATOM 803 N N . LYS A 1 103 ? -3.011 -1.773 29.631 1.00 44.34 103 LYS A N 1
ATOM 804 C CA . LYS A 1 103 ? -3.082 -2.950 28.755 1.00 44.34 103 LYS A CA 1
ATOM 805 C C . LYS A 1 103 ? -2.942 -2.534 27.290 1.00 44.34 103 LYS A C 1
ATOM 807 O O . LYS A 1 103 ? -3.855 -2.704 26.489 1.00 44.34 103 LYS A O 1
ATOM 812 N N . THR A 1 104 ? -1.783 -2.006 26.913 1.00 43.03 104 THR A N 1
ATOM 813 C CA . THR A 1 104 ? -1.457 -1.853 25.490 1.00 43.03 104 THR A CA 1
ATOM 814 C C . THR A 1 104 ? -1.103 -3.228 24.929 1.00 43.03 104 THR A C 1
ATOM 816 O O . THR A 1 104 ? 0.038 -3.678 25.020 1.00 43.03 104 THR A O 1
ATOM 819 N N . VAL A 1 105 ? -2.098 -3.935 24.397 1.00 48.03 105 VAL A N 1
ATOM 820 C CA . VAL A 1 105 ? -1.867 -5.163 23.634 1.00 48.03 105 VAL A CA 1
ATOM 821 C C . VAL A 1 105 ? -1.312 -4.745 22.274 1.00 48.03 105 VAL A C 1
ATOM 823 O O . VAL A 1 105 ? -1.988 -4.066 21.504 1.00 48.03 105 VAL A O 1
ATOM 826 N N . TYR A 1 106 ? -0.064 -5.113 21.987 1.00 42.94 106 TYR A N 1
ATOM 827 C CA . TYR A 1 106 ? 0.495 -4.993 20.643 1.00 42.94 106 TYR A CA 1
ATOM 828 C C . TYR A 1 106 ? -0.202 -6.024 19.755 1.00 42.94 106 TYR A C 1
ATOM 830 O O . TYR A 1 106 ? 0.070 -7.218 19.851 1.00 42.94 106 TYR A O 1
ATOM 838 N N . LEU A 1 107 ? -1.153 -5.568 18.944 1.00 49.03 107 LEU A N 1
ATOM 839 C CA . LEU A 1 107 ? -1.944 -6.428 18.071 1.00 49.03 107 LEU A CA 1
ATOM 840 C C . LEU A 1 107 ? -1.270 -6.500 16.694 1.00 49.03 107 LEU A C 1
ATOM 842 O O . LEU A 1 107 ? -1.064 -5.483 16.029 1.00 49.03 107 LEU A O 1
ATOM 846 N N . GLU A 1 108 ? -0.879 -7.714 16.297 1.00 51.75 108 GLU A N 1
ATOM 847 C CA . GLU A 1 108 ? -0.389 -8.038 14.953 1.00 51.75 108 GLU A CA 1
ATOM 848 C C . GLU A 1 108 ? -1.460 -7.652 13.909 1.00 51.75 108 GLU A C 1
ATOM 850 O O . GLU A 1 108 ? -2.652 -7.665 14.207 1.00 51.75 108 GLU A O 1
ATOM 855 N N . LYS A 1 109 ? -1.082 -7.324 12.661 1.00 56.66 109 LYS A N 1
ATOM 856 C CA . LYS A 1 109 ? -2.017 -6.920 11.577 1.00 56.66 109 LYS A CA 1
ATOM 857 C C . LYS A 1 109 ? -3.050 -8.005 11.172 1.00 56.66 109 LYS A C 1
ATOM 859 O O . LYS A 1 109 ? -3.756 -7.829 10.181 1.00 56.66 109 LYS A O 1
ATOM 864 N N . LYS A 1 110 ? -3.171 -9.107 11.918 1.00 56.75 110 LYS A N 1
ATOM 865 C CA . LYS A 1 110 ? -4.177 -10.161 11.751 1.00 56.75 110 LYS A CA 1
ATOM 866 C C . LYS A 1 110 ? -5.207 -10.051 12.872 1.00 56.75 110 LYS A C 1
ATOM 868 O O . LYS A 1 110 ? -4.894 -10.263 14.036 1.00 56.75 110 LYS A O 1
ATOM 873 N N . TRP A 1 111 ? -6.433 -9.719 12.493 1.00 66.06 111 TRP A N 1
ATOM 874 C CA . TRP A 1 111 ? -7.537 -9.434 13.407 1.00 66.06 111 TRP A CA 1
ATOM 875 C C . TRP A 1 111 ? -8.689 -10.397 13.146 1.00 66.06 111 TRP A C 1
ATOM 877 O O . TRP A 1 111 ? -8.964 -10.702 11.990 1.00 66.06 111 TRP A O 1
ATOM 887 N N . SER A 1 112 ? -9.397 -10.822 14.185 1.00 62.16 112 SER A N 1
ATOM 888 C CA . SER A 1 112 ? -10.675 -11.534 14.090 1.00 62.16 112 SER A CA 1
ATOM 889 C C . SER A 1 112 ? -11.561 -11.109 15.258 1.00 62.16 112 SER A C 1
ATOM 891 O O . SER A 1 112 ? -11.036 -10.799 16.328 1.00 62.16 112 SER A O 1
ATOM 893 N N . PHE A 1 113 ? -12.876 -11.077 15.046 1.00 60.81 113 PHE A N 1
ATOM 894 C CA . PHE A 1 113 ? -13.865 -10.874 16.107 1.00 60.81 113 PHE A CA 1
ATOM 895 C C . PHE A 1 113 ? -14.468 -12.207 16.530 1.00 60.81 113 PHE A C 1
ATOM 897 O O . PHE A 1 113 ? -14.610 -13.073 15.636 1.00 60.81 113 PHE A O 1
#

pLDDT: mean 74.38, std 14.12, range [41.31, 90.12]